Protein AF-A0A3S4SWB1-F1 (afdb_monomer)

Radius of gyration: 24.06 Å; Cα contacts (8 Å, |Δi|>4): 8; chains: 1; bounding box: 62×33×69 Å

Foldseek 3Di:
DDDDPPPDPCVVVVVVVVVVVVCVVVVCVVVVVVPDPPVPPDDPVVVVVVVVCVVDVPDDPPDAPPDHDDPVCVVVVVVVVVVVVVCVVVVVVVVVVVVVVVVVVVPDPPPD

InterPro domains:
  IPR003705 Cobalt transport protein CbiN [MF_00330] (1-112)
  IPR003705 Cobalt transport protein CbiN [NF002780] (15-108)
  IPR003705 Cobalt transport protein CbiN [PF02553] (16-83)
  IPR003705 Cobalt transport protein CbiN [PTHR38662] (15-105)

Mean predicted aligned error: 16.43 Å

Sequence (112 aa):
MSTGSNGRSM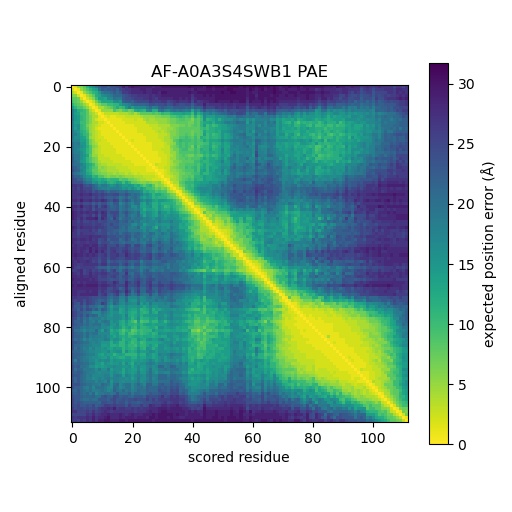APMVIALLGLAIVIAVGSLLFGYSRDAEAEFGGADGQAEEVITEIHEDYEPWFSPLVGELPGEVESGLFALQAGLGGIVLGGAIGWYAGRQRGRKETQPTTG

Secondary structure (DSSP, 8-state):
---------HHHHHHHHHHHHHHHHHHHHHHHHTT-TT-----HHHHHHHHHHHH-TT---S---SSSS--HHHHHHHHHHHHHHHHHHHHHHHHHHHHHHHHHHHTS----

Solvent-accessible surface area (backbone atoms only — not comparable to full-atom values): 7010 Å² total; per-residue (Å²): 137,86,82,78,81,79,79,72,70,61,61,67,56,50,52,51,52,52,52,49,51,49,50,52,52,51,51,50,49,58,55,45,58,73,72,44,87,78,67,64,87,64,56,76,61,61,66,46,52,60,54,47,53,74,77,36,86,83,70,73,73,94,71,70,68,95,59,67,86,72,56,65,70,57,57,54,48,51,52,51,50,53,51,51,52,48,48,52,53,52,50,50,53,53,49,52,54,53,50,58,55,50,60,62,58,75,68,55,78,84,78,129

Structure (mmCIF, N/CA/C/O backbone):
data_AF-A0A3S4SWB1-F1
#
_entry.id   AF-A0A3S4SWB1-F1
#
loop_
_atom_site.group_PDB
_atom_site.id
_atom_site.type_symbol
_atom_site.label_atom_id
_atom_site.label_alt_id
_atom_site.label_comp_id
_atom_site.label_asym_id
_atom_site.label_en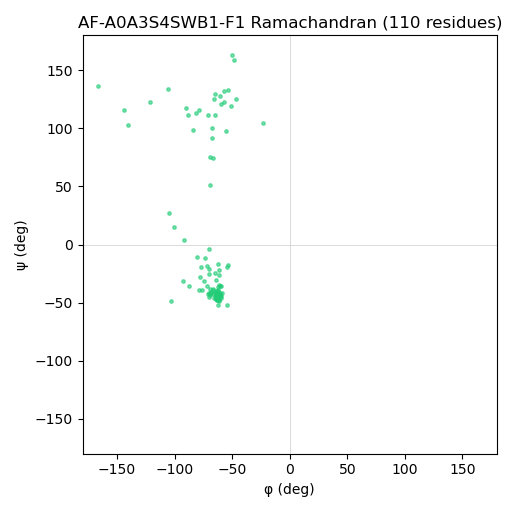tity_id
_atom_site.label_seq_id
_atom_site.pdbx_PDB_ins_code
_atom_site.Cartn_x
_atom_site.Car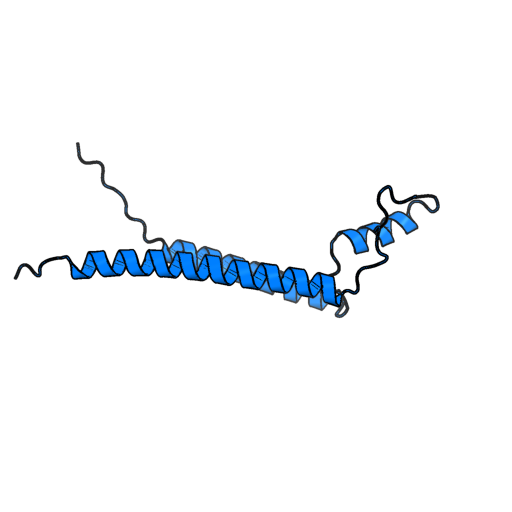tn_y
_atom_site.Cartn_z
_atom_site.occupancy
_atom_site.B_iso_or_equiv
_atom_site.auth_seq_id
_atom_site.auth_comp_id
_atom_site.auth_asym_id
_atom_site.auth_atom_id
_atom_site.pdbx_PDB_model_num
ATOM 1 N N . MET A 1 1 ? -48.083 -4.889 5.729 1.00 43.88 1 MET A N 1
ATOM 2 C CA . MET A 1 1 ? -47.110 -5.695 4.961 1.00 43.88 1 MET A CA 1
ATOM 3 C C . MET A 1 1 ? -45.722 -5.331 5.478 1.00 43.88 1 MET A C 1
ATOM 5 O O . MET A 1 1 ? -45.312 -4.196 5.291 1.00 43.88 1 MET A O 1
ATOM 9 N N . SER A 1 2 ? -45.075 -6.206 6.253 1.00 44.91 2 SER A N 1
ATOM 10 C CA . SER A 1 2 ? -43.774 -5.927 6.882 1.00 44.91 2 SER A CA 1
ATOM 11 C C . SER A 1 2 ? -42.650 -6.329 5.930 1.00 44.91 2 SER A C 1
ATOM 13 O O . SER A 1 2 ? -42.471 -7.514 5.657 1.00 44.91 2 SER A O 1
ATOM 15 N N . THR A 1 3 ? -41.908 -5.362 5.394 1.00 53.16 3 THR A N 1
ATOM 16 C CA . THR A 1 3 ? -40.640 -5.624 4.704 1.00 53.16 3 THR A CA 1
ATOM 17 C C . THR A 1 3 ? -39.534 -5.711 5.747 1.00 53.16 3 THR A C 1
ATOM 19 O O . THR A 1 3 ? -39.030 -4.696 6.229 1.00 53.16 3 THR A O 1
ATOM 22 N N . GLY A 1 4 ? -39.181 -6.942 6.117 1.00 45.66 4 GLY A N 1
ATOM 23 C CA . GLY A 1 4 ? -38.031 -7.240 6.961 1.00 45.66 4 GLY A CA 1
ATOM 24 C C . GLY A 1 4 ? -36.730 -6.872 6.250 1.00 45.66 4 GLY A C 1
ATOM 25 O O . GLY A 1 4 ? -36.339 -7.505 5.272 1.00 45.66 4 GLY A O 1
ATOM 26 N N . SER A 1 5 ? -36.053 -5.840 6.752 1.00 53.75 5 SER A N 1
ATOM 27 C CA . SER A 1 5 ? -34.655 -5.559 6.436 1.00 53.75 5 SER A CA 1
ATOM 28 C C . SER A 1 5 ? -33.795 -6.677 7.032 1.00 53.75 5 SER A C 1
ATOM 30 O O . SER A 1 5 ? -33.538 -6.707 8.236 1.00 53.75 5 SER A O 1
ATOM 32 N N . ASN A 1 6 ? -33.387 -7.635 6.197 1.00 59.50 6 ASN A N 1
ATOM 33 C CA . ASN A 1 6 ? -32.405 -8.652 6.560 1.00 59.50 6 ASN A CA 1
ATOM 34 C C . ASN A 1 6 ? -31.040 -7.976 6.746 1.00 59.50 6 ASN A C 1
ATOM 36 O O . ASN A 1 6 ? -30.269 -7.823 5.798 1.00 59.50 6 ASN A O 1
ATOM 40 N N . GLY A 1 7 ? -30.738 -7.567 7.978 1.00 61.69 7 GLY A N 1
ATOM 41 C CA . GLY A 1 7 ? -29.426 -7.070 8.378 1.00 61.69 7 GLY A CA 1
ATOM 42 C C . GLY A 1 7 ? -28.387 -8.190 8.371 1.00 61.69 7 GLY A C 1
ATOM 43 O O . GLY A 1 7 ? -28.004 -8.683 9.429 1.00 61.69 7 GLY A O 1
ATOM 44 N N . ARG A 1 8 ? -27.932 -8.615 7.185 1.00 69.00 8 ARG A N 1
ATOM 45 C CA . ARG A 1 8 ? -26.777 -9.514 7.059 1.00 69.00 8 ARG A CA 1
ATOM 46 C C . ARG A 1 8 ? -25.580 -8.809 7.690 1.00 69.00 8 ARG A C 1
ATOM 48 O O . ARG A 1 8 ? -25.226 -7.700 7.292 1.00 69.00 8 ARG A O 1
ATOM 55 N N . SER A 1 9 ? -24.974 -9.426 8.701 1.00 69.31 9 SER A N 1
ATOM 56 C CA . SER A 1 9 ? -23.742 -8.902 9.276 1.00 69.31 9 SER A CA 1
ATOM 57 C C . SER A 1 9 ? -22.677 -8.870 8.176 1.00 69.31 9 SER A C 1
ATOM 59 O O . SER A 1 9 ? -22.450 -9.852 7.475 1.00 69.31 9 SER A O 1
ATOM 61 N N . MET A 1 10 ? -22.044 -7.714 7.984 1.00 69.06 10 MET A N 1
ATOM 62 C CA . MET A 1 10 ? -21.004 -7.538 6.961 1.00 69.06 10 MET A CA 1
ATOM 63 C C . MET A 1 10 ? -19.703 -8.259 7.342 1.00 69.06 10 MET A C 1
ATOM 65 O O . MET A 1 10 ? -18.881 -8.547 6.482 1.00 69.06 10 MET A O 1
ATOM 69 N N . ALA A 1 11 ? -19.531 -8.588 8.625 1.00 78.06 11 ALA A N 1
ATOM 70 C CA . ALA A 1 11 ? -18.341 -9.231 9.175 1.00 78.06 11 ALA A CA 1
ATOM 71 C C . ALA A 1 11 ? -17.948 -10.551 8.475 1.00 78.06 11 ALA A C 1
ATOM 73 O O . ALA A 1 11 ? -16.809 -10.631 8.028 1.00 78.06 11 ALA A O 1
ATOM 74 N N . PRO A 1 12 ? -18.831 -11.558 8.301 1.00 85.00 12 PRO A N 1
ATOM 75 C CA . PRO A 1 12 ? -18.477 -12.784 7.580 1.00 85.00 12 PRO A CA 1
ATOM 76 C C . PRO A 1 12 ? -18.082 -12.527 6.121 1.00 85.00 12 PRO A C 1
ATOM 78 O O . PRO A 1 12 ? -17.179 -13.181 5.614 1.00 85.00 12 PRO A O 1
ATOM 81 N N . MET A 1 13 ? -18.709 -11.552 5.456 1.00 79.25 13 MET A N 1
ATOM 82 C CA . MET A 1 13 ? -18.366 -11.189 4.078 1.00 79.25 13 MET A CA 1
ATOM 83 C C . MET A 1 13 ? -16.991 -10.518 3.999 1.00 79.25 13 MET A C 1
ATOM 85 O O . MET A 1 13 ? -16.192 -10.866 3.140 1.00 79.25 13 MET A O 1
ATOM 89 N N . VAL A 1 14 ? -16.693 -9.596 4.918 1.00 81.31 14 VAL A N 1
ATOM 90 C CA . VAL A 1 14 ? -15.387 -8.927 5.004 1.00 81.31 14 VAL A CA 1
ATOM 91 C C . VAL A 1 14 ? -14.284 -9.930 5.334 1.00 81.31 14 VAL A C 1
ATOM 93 O O . VAL A 1 14 ? -13.246 -9.913 4.687 1.00 81.31 14 VAL A O 1
ATOM 96 N N . ILE A 1 15 ? -14.513 -10.840 6.284 1.00 87.62 15 ILE A N 1
ATOM 97 C CA . ILE A 1 15 ? -13.548 -11.893 6.629 1.00 87.62 15 ILE A CA 1
ATOM 98 C C . ILE A 1 15 ? -13.312 -12.821 5.431 1.00 87.62 15 ILE A C 1
ATOM 100 O O . ILE A 1 15 ? -12.165 -13.149 5.144 1.00 87.62 15 ILE A O 1
ATOM 104 N N . ALA A 1 16 ? -14.363 -13.197 4.696 1.00 89.56 16 ALA A N 1
ATOM 105 C CA . ALA A 1 16 ? -14.228 -14.007 3.487 1.00 89.56 16 ALA A CA 1
ATOM 106 C C . ALA A 1 16 ? -13.444 -13.280 2.380 1.00 89.56 16 ALA A C 1
ATOM 108 O O . ALA A 1 16 ? -12.579 -13.886 1.753 1.00 89.56 16 ALA A O 1
ATOM 109 N N . LEU A 1 17 ? -13.700 -11.984 2.169 1.00 84.75 17 LEU A N 1
ATOM 110 C CA . LEU A 1 17 ? -12.975 -11.169 1.189 1.00 84.75 17 LEU A CA 1
ATOM 111 C C . LEU A 1 17 ? -11.502 -10.980 1.572 1.00 84.75 17 LEU A C 1
ATOM 113 O O . LEU A 1 17 ? -10.635 -11.113 0.715 1.00 84.75 17 LEU A O 1
ATOM 117 N N . LEU A 1 18 ? -11.210 -10.725 2.850 1.00 87.00 18 LEU A N 1
ATOM 118 C CA . LEU A 1 18 ? -9.836 -10.639 3.350 1.00 87.00 18 LEU A CA 1
ATOM 119 C C . LEU A 1 18 ? -9.116 -11.985 3.228 1.00 87.00 18 LEU A C 1
ATOM 121 O O . LEU A 1 18 ? -7.976 -12.025 2.779 1.00 87.00 18 LEU A O 1
ATOM 125 N N . GLY A 1 19 ? -9.787 -13.088 3.568 1.00 91.88 19 GLY A N 1
ATOM 126 C CA . GLY A 1 19 ? -9.247 -14.435 3.397 1.00 91.88 19 GLY A CA 1
ATOM 127 C C . GLY A 1 19 ? -8.920 -14.743 1.936 1.00 91.88 19 GLY A C 1
ATOM 128 O O . GLY A 1 19 ? -7.824 -15.210 1.645 1.00 91.88 19 GLY A O 1
ATOM 129 N N . LEU A 1 20 ? -9.825 -14.414 1.010 1.00 91.81 20 LEU A N 1
ATOM 130 C CA . LEU A 1 20 ? -9.593 -14.573 -0.425 1.00 91.81 20 LEU A CA 1
ATOM 131 C C . LEU A 1 20 ? -8.417 -13.715 -0.913 1.00 91.81 20 LEU A C 1
ATOM 133 O O . LEU A 1 20 ? -7.561 -14.218 -1.634 1.00 91.81 20 LEU A O 1
ATOM 137 N N . ALA A 1 21 ? -8.342 -12.451 -0.493 1.00 86.25 21 ALA A N 1
ATOM 138 C CA . ALA A 1 21 ? -7.235 -11.564 -0.843 1.00 86.25 21 ALA A CA 1
ATOM 139 C C . ALA A 1 21 ? -5.885 -12.107 -0.345 1.00 86.25 21 ALA A C 1
ATOM 141 O O . ALA A 1 21 ? -4.911 -12.100 -1.092 1.00 86.25 21 ALA A O 1
ATOM 142 N N . ILE A 1 22 ? -5.838 -12.643 0.881 1.00 89.81 22 ILE A N 1
ATOM 143 C CA . ILE A 1 22 ? -4.638 -13.283 1.440 1.00 89.81 22 ILE A CA 1
ATOM 144 C C . ILE A 1 22 ? -4.264 -14.530 0.635 1.00 89.81 22 ILE A C 1
ATOM 146 O O . ILE A 1 22 ? -3.094 -14.707 0.312 1.00 89.81 22 ILE A O 1
ATOM 150 N N . VAL A 1 23 ? -5.231 -15.379 0.277 1.00 91.19 23 VAL A N 1
ATOM 151 C CA . VAL A 1 23 ? -4.974 -16.577 -0.540 1.00 91.19 23 VAL A CA 1
ATOM 152 C C . VAL A 1 23 ? -4.402 -16.201 -1.905 1.00 91.19 23 VAL A C 1
ATOM 154 O O . VAL A 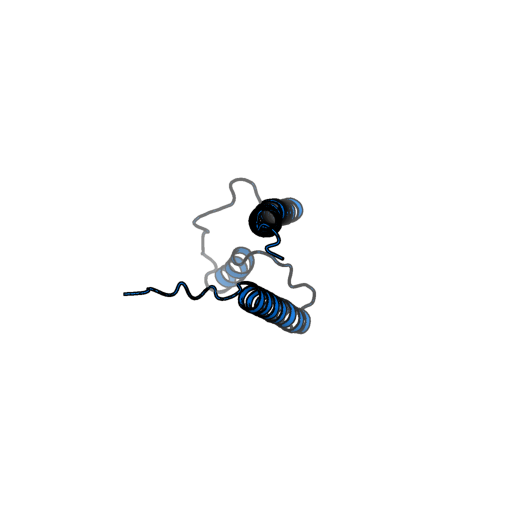1 23 ? -3.438 -16.823 -2.342 1.00 91.19 23 VAL A O 1
ATOM 157 N N . ILE A 1 24 ? -4.945 -15.169 -2.555 1.00 88.31 24 ILE A N 1
ATOM 158 C CA . ILE A 1 24 ? -4.434 -14.673 -3.840 1.00 88.31 24 ILE A CA 1
ATOM 159 C C . ILE A 1 24 ? -3.014 -14.119 -3.672 1.00 88.31 24 ILE A C 1
ATOM 161 O O . ILE A 1 24 ? -2.130 -14.486 -4.441 1.00 88.31 24 ILE A O 1
ATOM 165 N N . ALA A 1 25 ? -2.768 -13.297 -2.649 1.00 81.00 25 ALA A N 1
ATOM 166 C CA . ALA A 1 25 ? -1.454 -12.709 -2.398 1.00 81.00 25 ALA A CA 1
ATOM 167 C C . ALA A 1 25 ? -0.387 -13.773 -2.089 1.00 81.00 25 ALA A C 1
ATOM 169 O O . ALA A 1 25 ? 0.683 -13.771 -2.691 1.00 81.00 25 ALA A O 1
ATOM 170 N N . VAL A 1 26 ? -0.686 -14.718 -1.194 1.00 84.75 26 VAL A N 1
ATOM 171 C CA . VAL A 1 26 ? 0.230 -15.809 -0.827 1.00 84.75 26 VAL A CA 1
ATOM 172 C C . VAL A 1 26 ? 0.424 -16.774 -1.994 1.00 84.75 26 VAL A C 1
ATOM 174 O O . VAL A 1 26 ? 1.549 -17.182 -2.259 1.00 84.75 26 VAL A O 1
ATOM 177 N N . GLY A 1 27 ? -0.644 -17.111 -2.721 1.00 84.88 27 GLY A N 1
ATOM 178 C CA . GLY A 1 27 ? -0.557 -17.934 -3.926 1.00 84.88 27 GLY A CA 1
ATOM 179 C C . GLY A 1 27 ? 0.337 -17.295 -4.988 1.00 84.88 27 GLY A C 1
ATOM 180 O O . GLY A 1 27 ? 1.208 -17.967 -5.535 1.00 84.88 27 GLY A O 1
ATOM 181 N N . SER A 1 28 ? 0.185 -15.987 -5.211 1.00 77.44 28 SER A N 1
ATOM 182 C CA . SER 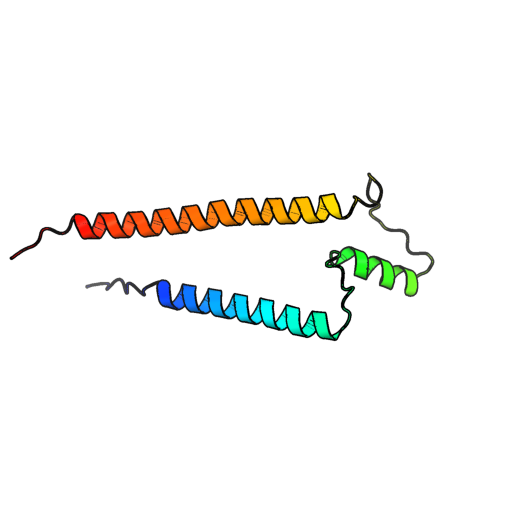A 1 28 ? 1.040 -15.213 -6.115 1.00 77.44 28 SER A CA 1
ATOM 183 C C . SER A 1 28 ? 2.492 -15.170 -5.639 1.00 77.44 28 SER A C 1
ATOM 185 O O . SER A 1 28 ? 3.393 -15.312 -6.458 1.00 77.44 28 SER A O 1
ATOM 187 N N . LEU A 1 29 ? 2.734 -15.019 -4.332 1.00 73.50 29 LEU A N 1
ATOM 188 C CA . LEU A 1 29 ? 4.084 -14.995 -3.762 1.00 73.50 29 LEU A CA 1
ATOM 189 C C . LEU A 1 29 ? 4.786 -16.353 -3.911 1.00 73.50 29 LEU A C 1
ATOM 191 O O . LEU A 1 29 ? 5.935 -16.408 -4.331 1.00 73.50 29 LEU A O 1
ATOM 195 N N . LEU A 1 30 ? 4.095 -17.453 -3.598 1.00 80.31 30 LEU A N 1
ATOM 196 C CA . LEU A 1 30 ? 4.649 -18.806 -3.711 1.00 80.31 30 LEU A CA 1
ATOM 197 C C . LEU A 1 30 ? 4.914 -19.193 -5.169 1.00 80.31 30 LEU A C 1
ATOM 199 O O . LEU A 1 30 ? 5.930 -19.819 -5.462 1.00 80.31 30 LEU A O 1
ATOM 203 N N . PHE A 1 31 ? 4.020 -18.807 -6.082 1.00 72.38 31 PHE A N 1
ATOM 204 C CA . PHE A 1 31 ? 4.199 -19.054 -7.509 1.00 72.38 31 PHE A CA 1
ATOM 205 C C . PHE A 1 31 ? 5.313 -18.176 -8.104 1.00 72.38 31 PHE A C 1
ATOM 207 O O . PHE A 1 31 ? 6.161 -18.691 -8.829 1.00 72.38 31 PHE A O 1
ATOM 214 N N . GLY A 1 32 ? 5.369 -16.890 -7.741 1.00 65.12 32 GLY A N 1
ATOM 215 C CA . GLY A 1 32 ? 6.412 -15.958 -8.182 1.00 65.12 32 GLY A CA 1
ATOM 216 C C . GLY A 1 32 ? 7.807 -16.342 -7.683 1.00 65.12 32 GLY A C 1
ATOM 217 O O . GLY A 1 32 ? 8.735 -16.438 -8.477 1.00 65.12 32 GLY A O 1
ATOM 218 N N . TYR A 1 33 ? 7.941 -16.694 -6.399 1.00 61.12 33 TYR A N 1
ATOM 219 C CA . TYR A 1 33 ? 9.223 -17.104 -5.805 1.00 61.12 33 TYR A CA 1
ATOM 220 C C . TYR A 1 33 ? 9.772 -18.417 -6.392 1.00 61.12 33 TYR A C 1
ATOM 222 O O . TYR A 1 33 ? 10.970 -18.670 -6.352 1.00 61.12 33 TYR A O 1
ATOM 230 N N . SER A 1 34 ? 8.898 -19.270 -6.940 1.00 60.38 34 SER A N 1
ATOM 231 C CA . SER A 1 34 ? 9.292 -20.532 -7.583 1.00 60.38 34 SER A CA 1
ATOM 232 C C . SER A 1 34 ? 9.804 -20.376 -9.016 1.00 60.38 34 SER A C 1
ATOM 234 O O . SER A 1 34 ? 10.286 -21.353 -9.593 1.00 60.38 34 SER A O 1
ATOM 236 N N . ARG A 1 35 ? 9.645 -19.185 -9.605 1.00 57.97 35 ARG A N 1
ATOM 237 C CA . ARG A 1 35 ? 9.960 -18.926 -11.008 1.00 57.97 35 ARG A CA 1
ATOM 238 C C . ARG A 1 35 ? 11.273 -18.175 -11.162 1.00 57.97 35 ARG A C 1
ATOM 240 O O . ARG A 1 35 ? 12.089 -18.720 -11.876 1.00 57.97 35 ARG A O 1
ATOM 247 N N . ASP A 1 36 ? 11.513 -17.091 -10.425 1.00 52.53 36 ASP A N 1
ATOM 248 C CA . ASP A 1 36 ? 12.822 -16.432 -10.295 1.00 52.53 36 ASP A CA 1
ATOM 249 C C . ASP A 1 36 ? 12.766 -15.435 -9.121 1.00 52.53 36 ASP A C 1
ATOM 251 O O . ASP A 1 36 ? 11.778 -14.721 -8.944 1.00 52.53 36 ASP A O 1
ATOM 255 N N . ALA A 1 37 ? 13.803 -15.393 -8.278 1.00 52.78 37 ALA A N 1
ATOM 256 C CA . ALA A 1 37 ? 13.861 -14.494 -7.113 1.00 52.78 37 ALA A CA 1
ATOM 257 C C . ALA A 1 37 ? 14.106 -13.018 -7.496 1.00 52.78 37 ALA A C 1
ATOM 259 O O . ALA A 1 37 ? 13.929 -12.132 -6.660 1.00 52.78 37 ALA A O 1
ATOM 260 N N . GLU A 1 38 ? 14.472 -12.776 -8.756 1.00 49.25 38 GLU A N 1
ATOM 261 C CA . GLU A 1 38 ? 14.654 -11.469 -9.398 1.00 49.25 38 GLU A CA 1
ATOM 262 C C . GLU A 1 38 ? 13.491 -11.130 -10.337 1.00 49.25 38 GLU A C 1
ATOM 264 O O . GLU A 1 38 ? 13.645 -10.344 -11.265 1.00 49.25 38 GLU A O 1
ATOM 269 N N . ALA A 1 39 ? 12.295 -11.674 -10.082 1.00 49.91 39 ALA A N 1
ATOM 270 C CA . ALA A 1 39 ? 11.068 -11.044 -10.554 1.00 49.91 39 ALA A CA 1
ATOM 271 C C . ALA A 1 39 ? 10.913 -9.707 -9.814 1.00 49.91 39 ALA A C 1
ATOM 273 O O . ALA A 1 39 ? 10.139 -9.572 -8.861 1.00 49.91 39 ALA A O 1
ATOM 274 N N . GLU A 1 40 ? 11.722 -8.729 -10.222 1.00 52.62 40 GLU A N 1
ATOM 275 C CA . GLU A 1 40 ? 11.480 -7.327 -9.974 1.00 52.62 40 GLU A CA 1
ATOM 276 C C . GLU A 1 40 ? 10.012 -7.121 -10.339 1.00 52.62 40 GLU A C 1
ATOM 278 O O . GLU A 1 40 ? 9.556 -7.535 -11.408 1.00 52.62 40 GLU A O 1
ATOM 283 N N . PHE A 1 41 ? 9.225 -6.577 -9.414 1.00 54.19 41 PHE A N 1
ATOM 284 C CA . PHE A 1 41 ? 7.849 -6.188 -9.698 1.00 54.19 41 PHE A CA 1
ATOM 285 C C . PHE A 1 41 ? 7.861 -4.970 -10.641 1.00 54.19 41 PHE A C 1
ATOM 287 O O . PHE A 1 41 ? 7.242 -3.953 -10.346 1.00 54.19 41 PHE A O 1
ATOM 294 N N . GLY A 1 42 ? 8.604 -5.055 -11.746 1.00 54.62 42 GLY A N 1
ATOM 295 C CA . GLY A 1 42 ? 8.544 -4.147 -12.866 1.00 54.62 42 GLY A CA 1
ATOM 296 C C . GLY A 1 42 ? 7.167 -4.298 -13.481 1.00 54.62 42 GLY A C 1
ATOM 297 O O . GLY A 1 42 ? 6.677 -5.417 -13.684 1.00 54.62 42 GLY A O 1
ATOM 298 N N . GLY A 1 43 ? 6.501 -3.165 -13.683 1.00 58.28 43 GLY A N 1
ATOM 299 C CA . GLY A 1 43 ? 5.174 -3.128 -14.271 1.00 58.28 43 GLY A CA 1
ATOM 300 C C . GLY A 1 43 ? 5.089 -3.965 -15.550 1.00 58.28 43 GLY A C 1
ATOM 301 O O . GLY A 1 43 ? 6.082 -4.231 -16.224 1.00 58.28 43 GLY A O 1
ATOM 302 N N . ALA A 1 44 ? 3.865 -4.353 -15.912 1.00 60.12 44 ALA A N 1
ATOM 303 C CA . ALA A 1 44 ? 3.593 -5.157 -17.107 1.00 60.12 44 ALA A CA 1
ATOM 304 C C . ALA A 1 44 ? 4.178 -4.569 -18.411 1.00 60.12 44 ALA A C 1
ATOM 306 O O . ALA A 1 44 ? 4.296 -5.290 -19.394 1.00 60.12 44 ALA A O 1
ATOM 307 N N . ASP A 1 45 ? 4.532 -3.283 -18.409 1.00 59.53 45 ASP A N 1
ATOM 308 C CA . ASP A 1 45 ? 5.143 -2.570 -19.528 1.00 59.53 45 ASP A CA 1
ATOM 309 C C . ASP A 1 45 ? 6.596 -3.011 -19.794 1.00 59.53 45 ASP A C 1
ATOM 311 O O . ASP A 1 45 ? 6.944 -3.287 -20.937 1.00 59.53 45 ASP A O 1
ATOM 315 N N . GLY A 1 46 ? 7.416 -3.215 -18.751 1.00 59.16 46 GLY A N 1
ATOM 316 C CA . GLY A 1 46 ? 8.821 -3.623 -18.914 1.00 59.16 46 GLY A CA 1
ATOM 317 C C . GLY A 1 46 ? 8.977 -5.032 -19.497 1.00 59.16 46 GLY A C 1
ATOM 318 O O . GLY A 1 46 ? 9.799 -5.266 -20.377 1.00 59.16 46 GLY A O 1
ATOM 319 N N . GLN A 1 47 ? 8.109 -5.965 -19.090 1.00 59.41 47 GLN A N 1
ATOM 320 C CA . GLN A 1 47 ? 8.064 -7.314 -19.677 1.00 59.41 47 GLN A CA 1
ATOM 321 C C . GLN A 1 47 ? 7.522 -7.311 -21.116 1.00 59.41 47 GLN A C 1
ATOM 323 O O . GLN A 1 47 ? 7.814 -8.218 -21.893 1.00 59.41 47 GLN A O 1
ATOM 328 N N . ALA A 1 48 ? 6.705 -6.318 -21.479 1.00 58.62 48 ALA A N 1
ATOM 329 C CA . ALA A 1 48 ? 6.181 -6.192 -22.832 1.00 58.62 48 ALA A CA 1
ATOM 330 C C . ALA A 1 48 ? 7.244 -5.648 -23.798 1.00 58.62 48 ALA A C 1
ATOM 332 O O . ALA A 1 48 ? 7.338 -6.139 -24.921 1.00 58.62 48 ALA A O 1
ATOM 333 N N . GLU A 1 49 ? 8.064 -4.686 -23.370 1.00 58.84 49 GLU A N 1
ATOM 334 C 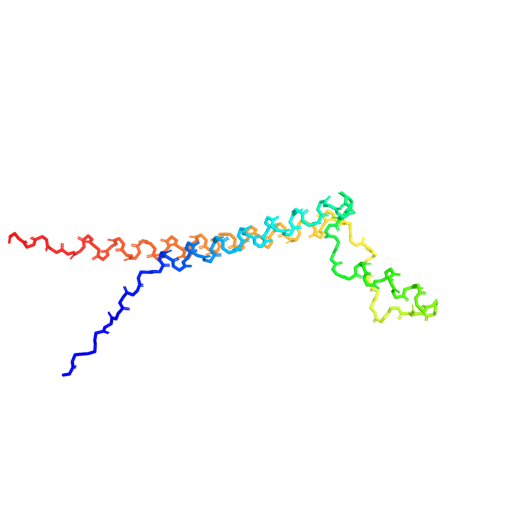CA . GLU A 1 49 ? 9.131 -4.094 -24.189 1.00 58.84 49 GLU A CA 1
ATOM 335 C C . GLU A 1 49 ? 10.217 -5.117 -24.573 1.00 58.84 49 GLU A C 1
ATOM 337 O O . GLU A 1 49 ? 10.629 -5.180 -25.737 1.00 58.84 49 GLU A O 1
ATOM 342 N N . GLU A 1 50 ? 10.600 -5.995 -23.641 1.00 60.56 50 GLU A N 1
ATOM 343 C CA . GLU A 1 50 ? 11.583 -7.062 -23.880 1.00 60.56 50 GLU A CA 1
ATOM 344 C C . GLU A 1 50 ? 11.101 -8.056 -24.954 1.00 60.56 50 GLU A C 1
ATOM 346 O O . GLU A 1 50 ? 11.825 -8.375 -25.898 1.00 60.56 50 GLU A O 1
ATOM 351 N N . VAL A 1 51 ? 9.830 -8.466 -24.881 1.00 60.81 51 VAL A N 1
ATOM 352 C CA . VAL A 1 51 ? 9.220 -9.398 -25.847 1.00 60.81 51 VAL A CA 1
ATOM 353 C C . VAL A 1 51 ? 8.988 -8.740 -27.210 1.00 60.81 51 VAL A C 1
ATOM 355 O O . VAL A 1 51 ? 9.111 -9.391 -28.249 1.00 60.81 51 VAL A O 1
ATOM 358 N N . ILE A 1 52 ? 8.644 -7.452 -27.241 1.00 58.94 52 ILE A N 1
ATOM 359 C CA . ILE A 1 52 ? 8.389 -6.739 -28.498 1.00 58.94 52 ILE A CA 1
ATOM 360 C C . ILE A 1 52 ? 9.688 -6.548 -29.294 1.00 58.94 52 ILE A C 1
ATOM 362 O O . ILE A 1 52 ? 9.679 -6.739 -30.514 1.00 58.94 52 ILE A O 1
ATOM 366 N N . THR A 1 53 ? 10.799 -6.268 -28.608 1.00 59.59 53 THR A N 1
ATOM 367 C CA . THR A 1 53 ? 12.127 -6.127 -29.226 1.00 59.59 53 THR A CA 1
ATOM 368 C C . THR A 1 53 ? 12.610 -7.444 -29.854 1.00 59.59 53 THR A C 1
ATOM 370 O O . THR A 1 53 ? 13.293 -7.431 -30.875 1.00 59.59 53 THR A O 1
ATOM 373 N N . GLU A 1 54 ? 12.205 -8.595 -29.302 1.00 59.81 54 GLU A N 1
ATOM 374 C CA . GLU A 1 54 ? 12.585 -9.925 -29.805 1.00 59.81 54 GLU A CA 1
ATOM 375 C C . GLU A 1 54 ? 11.787 -10.359 -31.055 1.00 59.81 54 GLU A C 1
ATOM 377 O O . GLU A 1 54 ? 12.277 -11.127 -31.885 1.00 59.81 54 GLU A O 1
ATOM 382 N N . ILE A 1 55 ? 10.552 -9.867 -31.213 1.00 62.84 55 ILE A N 1
ATOM 383 C CA . ILE A 1 55 ? 9.646 -10.262 -32.308 1.00 62.84 55 ILE A CA 1
ATOM 384 C C . ILE A 1 55 ? 9.763 -9.319 -33.516 1.00 62.84 55 ILE A C 1
ATOM 386 O O . ILE A 1 55 ? 9.588 -9.758 -34.656 1.00 62.84 55 ILE A O 1
ATOM 390 N N . HIS A 1 56 ? 10.062 -8.037 -33.293 1.00 52.06 56 HIS A N 1
ATOM 391 C CA . HIS A 1 56 ? 10.232 -7.044 -34.352 1.00 52.06 56 HIS A CA 1
ATOM 392 C C . HIS A 1 56 ? 11.391 -6.092 -34.030 1.00 52.06 56 HIS A C 1
ATOM 394 O O . HIS A 1 56 ? 11.231 -5.138 -33.277 1.00 52.06 56 HIS A O 1
ATOM 400 N N . GLU A 1 57 ? 12.534 -6.320 -34.682 1.00 57.84 57 GLU A N 1
ATOM 401 C CA . GLU A 1 57 ? 13.775 -5.539 -34.523 1.00 57.84 57 GLU A CA 1
ATOM 402 C C . GLU A 1 57 ? 13.612 -4.048 -34.913 1.00 57.84 57 GLU A C 1
ATOM 404 O O . GLU A 1 57 ? 14.347 -3.196 -34.426 1.00 57.84 57 GLU A O 1
ATOM 409 N N . ASP A 1 58 ? 12.601 -3.724 -35.733 1.00 59.41 58 ASP A N 1
ATOM 410 C CA . ASP A 1 58 ? 12.262 -2.362 -36.185 1.00 59.41 58 ASP A CA 1
ATOM 411 C C . ASP A 1 58 ? 11.080 -1.726 -35.410 1.00 59.41 58 ASP A C 1
ATOM 413 O O . ASP A 1 58 ? 10.468 -0.763 -35.883 1.00 59.41 58 ASP A O 1
ATOM 417 N N . TYR A 1 59 ? 10.672 -2.276 -34.258 1.00 54.41 59 TYR A N 1
ATOM 418 C CA . TYR A 1 59 ? 9.575 -1.695 -33.479 1.00 54.41 59 TYR A CA 1
ATOM 419 C C . TYR A 1 59 ? 10.007 -0.379 -32.821 1.00 54.41 59 TYR A C 1
ATOM 421 O O . TYR A 1 59 ? 10.804 -0.360 -31.887 1.00 54.41 59 TYR A O 1
ATOM 429 N N . GLU A 1 60 ? 9.435 0.730 -33.286 1.00 55.75 60 GLU A N 1
ATOM 430 C CA . GLU A 1 60 ? 9.590 2.042 -32.662 1.00 55.75 60 GLU A CA 1
ATOM 431 C C . GLU A 1 60 ? 8.474 2.245 -31.616 1.00 55.75 60 GLU A C 1
ATOM 433 O O . GLU A 1 60 ? 7.289 2.257 -31.982 1.00 55.75 60 GLU A O 1
ATOM 438 N N . PRO A 1 61 ? 8.799 2.409 -30.318 1.00 61.00 61 PRO A N 1
ATOM 439 C CA . PRO A 1 61 ? 7.803 2.689 -29.293 1.00 61.00 61 PRO A CA 1
ATOM 440 C C . PRO A 1 61 ? 7.019 3.960 -29.633 1.00 61.00 61 PRO A C 1
ATOM 442 O O . PRO A 1 61 ? 7.570 5.052 -29.760 1.00 61.00 61 PRO A O 1
ATOM 445 N N . TRP A 1 62 ? 5.695 3.842 -29.734 1.00 64.94 62 TRP A N 1
ATOM 446 C CA . TRP A 1 62 ? 4.792 4.978 -29.972 1.00 64.94 62 TRP A CA 1
ATOM 447 C C . TRP A 1 62 ? 4.679 5.922 -28.759 1.00 64.94 62 TRP A C 1
ATOM 449 O O . TRP A 1 62 ? 4.023 6.964 -28.830 1.00 64.94 62 TRP A O 1
ATOM 459 N N . PHE A 1 63 ? 5.324 5.561 -27.650 1.00 57.25 63 PHE A N 1
ATOM 460 C CA . PHE A 1 63 ? 5.473 6.352 -26.444 1.00 57.25 63 PHE A CA 1
ATOM 461 C C . PHE A 1 63 ? 6.867 6.093 -25.861 1.00 57.25 63 PHE A C 1
ATOM 463 O O . PHE A 1 63 ? 7.169 4.978 -25.456 1.00 57.25 63 PHE A O 1
ATOM 470 N N . SER A 1 64 ? 7.710 7.124 -25.819 1.00 57.78 64 SER A N 1
ATOM 471 C CA . SER A 1 64 ? 8.974 7.106 -25.081 1.00 57.78 64 SER A CA 1
ATOM 472 C C . SER A 1 64 ? 8.818 7.967 -23.824 1.00 57.78 64 SER A C 1
ATOM 474 O O . SER A 1 64 ? 8.319 9.096 -23.947 1.00 57.78 64 SER A O 1
ATOM 476 N N . PRO A 1 65 ? 9.256 7.517 -22.637 1.00 58.81 65 PRO A N 1
ATOM 477 C CA . PRO A 1 65 ? 9.262 8.351 -21.442 1.00 58.81 65 PRO A CA 1
ATOM 478 C C . PRO A 1 65 ? 9.958 9.697 -21.718 1.00 58.81 65 PRO A C 1
ATOM 480 O O . PRO A 1 65 ? 11.128 9.746 -22.088 1.00 58.81 65 PRO A O 1
ATOM 483 N N . LEU A 1 66 ? 9.234 10.816 -21.567 1.00 56.91 66 LEU A N 1
ATOM 484 C CA . LEU A 1 66 ? 9.763 12.182 -21.787 1.00 56.91 66 LEU A CA 1
ATOM 485 C C . LEU A 1 66 ? 10.910 12.541 -20.824 1.00 56.91 66 LEU A C 1
ATOM 487 O O . LEU A 1 66 ? 11.651 13.499 -21.037 1.00 56.91 66 LEU A O 1
ATOM 491 N N . VAL A 1 67 ? 11.024 11.766 -19.753 1.00 50.66 67 VAL A N 1
ATOM 492 C CA . VAL A 1 67 ? 12.120 11.711 -18.797 1.00 50.66 67 VAL A CA 1
ATOM 493 C C . VAL A 1 67 ? 12.568 10.254 -18.881 1.00 50.66 67 VAL A C 1
ATOM 495 O O . VAL A 1 67 ? 11.703 9.398 -18.724 1.00 50.66 67 VAL A O 1
ATOM 498 N N . GLY A 1 68 ? 13.837 9.967 -19.205 1.00 58.69 68 GLY A N 1
ATOM 499 C CA . GLY A 1 68 ? 14.337 8.581 -19.319 1.00 58.69 68 GLY A CA 1
ATOM 500 C C . GLY A 1 68 ? 13.978 7.731 -18.095 1.00 58.69 68 GLY A C 1
ATOM 501 O O . GLY A 1 68 ? 13.616 8.323 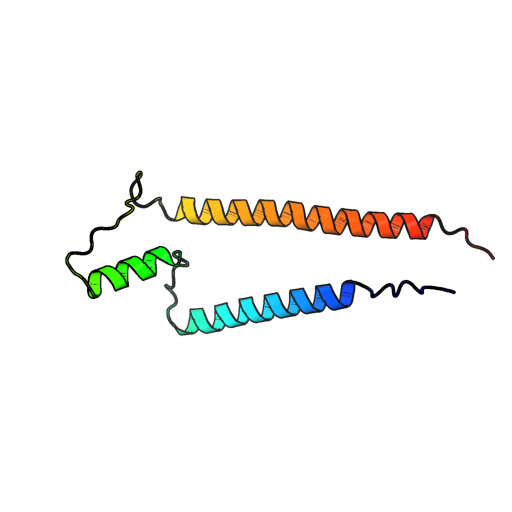-17.079 1.00 58.69 68 GLY A O 1
ATOM 502 N N . GLU A 1 69 ? 14.051 6.395 -18.214 1.00 60.62 69 GLU A N 1
ATOM 503 C CA . GLU A 1 69 ? 13.629 5.411 -17.194 1.00 60.62 69 GLU A CA 1
ATOM 504 C C . GLU A 1 69 ? 13.614 6.014 -15.788 1.00 60.62 69 GLU A C 1
ATOM 506 O O . GLU A 1 69 ? 14.667 6.320 -15.214 1.00 60.62 69 GLU A O 1
ATOM 511 N N . LEU A 1 70 ? 12.410 6.301 -15.269 1.00 60.56 70 LEU A N 1
ATOM 512 C CA . LEU A 1 70 ? 12.318 6.843 -13.922 1.00 60.56 70 LEU A CA 1
ATOM 513 C C . LEU A 1 70 ? 13.004 5.835 -12.995 1.00 60.56 70 LEU A C 1
ATOM 515 O O . LEU A 1 70 ? 12.707 4.645 -13.098 1.00 60.56 70 LEU A O 1
ATOM 519 N N . PRO A 1 71 ? 13.896 6.281 -12.090 1.00 66.06 71 PRO A N 1
ATOM 520 C CA . PRO A 1 71 ? 14.567 5.359 -11.190 1.00 66.06 71 PRO A CA 1
ATOM 521 C C . PRO A 1 71 ? 13.503 4.537 -10.461 1.00 66.06 71 PRO A C 1
ATOM 523 O O . PRO A 1 71 ? 12.547 5.123 -9.947 1.00 66.06 71 PRO A O 1
ATOM 526 N N . GLY A 1 72 ? 13.658 3.212 -10.393 1.00 64.81 72 GLY A N 1
ATOM 527 C CA . GLY A 1 72 ? 12.663 2.311 -9.784 1.00 64.81 72 GLY A CA 1
ATOM 528 C C . GLY A 1 72 ? 12.287 2.675 -8.336 1.00 64.81 72 GLY A C 1
ATOM 529 O O . GLY A 1 72 ? 11.206 2.344 -7.846 1.00 64.81 72 GLY A O 1
ATOM 530 N N . GLU A 1 73 ? 13.126 3.458 -7.652 1.00 71.00 73 GLU A N 1
ATOM 531 C CA . GLU A 1 73 ? 12.837 4.089 -6.356 1.00 71.00 73 GLU A CA 1
ATOM 532 C C . GLU A 1 73 ? 11.626 5.043 -6.396 1.00 71.00 73 GLU A C 1
ATOM 534 O O . GLU A 1 73 ? 10.852 5.128 -5.441 1.00 71.00 73 GLU A O 1
ATOM 539 N N . VAL A 1 74 ? 11.431 5.762 -7.503 1.00 74.31 74 VAL A N 1
ATOM 540 C CA . VAL A 1 74 ? 10.320 6.704 -7.693 1.00 74.31 74 VAL A CA 1
ATOM 541 C C . VAL A 1 74 ? 9.031 5.962 -8.045 1.00 74.31 74 VAL A C 1
ATOM 543 O O . VAL A 1 74 ? 7.973 6.313 -7.520 1.00 74.31 74 VAL A O 1
ATOM 546 N N . GLU A 1 75 ? 9.108 4.914 -8.872 1.00 72.62 75 GLU A N 1
ATOM 547 C CA . GLU A 1 75 ? 7.962 4.049 -9.188 1.00 72.62 75 GLU A CA 1
ATOM 548 C C . GLU A 1 75 ? 7.446 3.341 -7.926 1.00 72.62 75 GLU A C 1
ATOM 550 O O . GLU A 1 75 ? 6.274 3.475 -7.556 1.00 72.62 75 GLU A O 1
ATOM 555 N N . SER A 1 76 ? 8.340 2.673 -7.193 1.00 77.88 76 SER A N 1
ATOM 556 C CA . SER A 1 76 ? 8.013 2.018 -5.920 1.00 77.88 76 SER A CA 1
ATOM 557 C C . SER A 1 76 ? 7.540 3.011 -4.852 1.00 77.88 76 SER A C 1
ATOM 559 O O . SER A 1 76 ? 6.601 2.716 -4.106 1.00 77.88 76 SER A O 1
ATOM 561 N N . GLY A 1 77 ? 8.108 4.221 -4.816 1.00 83.50 77 GLY A N 1
ATOM 562 C CA . GLY A 1 77 ? 7.657 5.312 -3.954 1.00 83.50 77 GLY A CA 1
ATOM 563 C C . GLY A 1 77 ? 6.228 5.773 -4.261 1.00 83.50 77 GLY A C 1
ATOM 564 O O . GLY A 1 77 ? 5.445 6.011 -3.335 1.00 83.50 77 GLY A O 1
ATOM 565 N N . LEU A 1 78 ? 5.846 5.844 -5.541 1.00 82.50 78 LEU A N 1
ATOM 566 C CA . LEU A 1 78 ? 4.485 6.197 -5.949 1.00 82.50 78 LEU A CA 1
ATOM 567 C C . LEU A 1 78 ? 3.480 5.100 -5.566 1.00 82.50 78 LEU A C 1
ATOM 569 O O . LEU A 1 78 ? 2.410 5.416 -5.036 1.00 82.50 78 LEU A O 1
ATOM 573 N N . PHE A 1 79 ? 3.840 3.825 -5.737 1.00 81.94 79 PHE A N 1
ATOM 574 C CA . PHE A 1 79 ? 3.032 2.695 -5.262 1.00 81.94 79 PHE A CA 1
ATOM 575 C C . PHE A 1 79 ? 2.884 2.683 -3.735 1.00 81.94 79 PHE A C 1
ATOM 577 O O . PHE A 1 79 ? 1.774 2.520 -3.221 1.00 81.94 79 PHE A O 1
ATOM 584 N N . ALA A 1 80 ? 3.969 2.916 -2.991 1.00 87.38 80 ALA A N 1
ATOM 585 C CA . ALA A 1 80 ? 3.934 3.000 -1.532 1.00 87.38 80 ALA A CA 1
ATOM 586 C C . ALA A 1 80 ? 3.050 4.163 -1.047 1.00 87.38 80 ALA A C 1
ATOM 588 O O . ALA A 1 80 ? 2.276 4.008 -0.098 1.00 87.38 80 ALA A O 1
ATOM 589 N N . LEU A 1 81 ? 3.105 5.311 -1.730 1.00 89.31 81 LEU A N 1
ATOM 590 C CA . LEU A 1 81 ? 2.249 6.460 -1.446 1.00 89.31 81 LEU A CA 1
ATOM 591 C C . LEU A 1 81 ? 0.770 6.140 -1.701 1.00 89.31 81 LEU A C 1
ATOM 593 O O . LEU A 1 81 ? -0.076 6.422 -0.848 1.00 89.31 81 LEU A O 1
ATOM 597 N N . GLN A 1 82 ? 0.452 5.524 -2.842 1.00 88.50 82 GLN A N 1
ATOM 598 C CA . GLN A 1 82 ? -0.911 5.098 -3.174 1.00 88.50 82 GLN A CA 1
ATOM 599 C C . GLN A 1 82 ? -1.450 4.087 -2.153 1.00 88.50 82 GLN A C 1
ATOM 601 O O . GLN A 1 82 ? -2.585 4.229 -1.689 1.00 88.50 82 GLN A O 1
ATOM 606 N N . ALA A 1 83 ? -0.630 3.120 -1.738 1.00 89.38 83 ALA A N 1
ATOM 607 C CA . ALA A 1 83 ? -0.984 2.151 -0.706 1.00 89.38 83 ALA A CA 1
ATOM 608 C C . ALA A 1 83 ? -1.224 2.822 0.658 1.00 89.38 83 ALA A C 1
ATOM 610 O O . ALA A 1 83 ? -2.216 2.524 1.330 1.00 89.38 83 ALA A O 1
ATOM 611 N N . GLY A 1 84 ? -0.367 3.770 1.051 1.00 92.44 84 GLY A N 1
ATOM 612 C CA . GLY A 1 84 ? -0.516 4.535 2.290 1.00 92.44 84 GLY A CA 1
ATOM 613 C C . GLY A 1 84 ? -1.809 5.354 2.324 1.00 92.44 84 GLY A C 1
ATOM 614 O O . GLY A 1 84 ? -2.577 5.273 3.286 1.00 92.44 84 GLY A O 1
ATOM 615 N N . LEU A 1 85 ? -2.098 6.089 1.246 1.00 91.81 85 LEU A N 1
ATOM 616 C CA . LEU A 1 85 ? -3.337 6.863 1.115 1.00 91.81 85 LEU A CA 1
ATOM 617 C C . LEU A 1 85 ? -4.576 5.956 1.097 1.00 91.81 85 LEU A C 1
ATOM 619 O O . LEU A 1 85 ? -5.551 6.234 1.801 1.00 91.81 85 LEU A O 1
ATOM 623 N N . GLY A 1 86 ? -4.525 4.843 0.359 1.00 90.25 86 GLY A N 1
ATOM 624 C CA . GLY A 1 86 ? -5.592 3.842 0.334 1.00 90.25 86 GLY A CA 1
ATOM 625 C C . GLY A 1 86 ? -5.874 3.249 1.718 1.00 90.25 86 GLY A C 1
ATOM 626 O O . GLY A 1 86 ? -7.035 3.131 2.115 1.00 90.25 86 GLY A O 1
ATOM 627 N N . GLY A 1 87 ? -4.824 2.956 2.492 1.00 93.31 87 GLY A N 1
ATOM 628 C CA . GLY A 1 87 ? -4.929 2.460 3.864 1.00 93.31 87 GLY A CA 1
ATOM 629 C C . GLY A 1 87 ? -5.587 3.459 4.820 1.00 93.31 87 GLY A C 1
ATOM 630 O O . GLY A 1 87 ? -6.467 3.076 5.594 1.00 93.31 87 GLY A O 1
ATOM 631 N N . ILE A 1 88 ? -5.227 4.745 4.730 1.00 92.88 88 ILE A N 1
ATOM 632 C CA . ILE A 1 88 ? -5.839 5.815 5.537 1.00 92.88 88 ILE A CA 1
ATOM 633 C C . ILE A 1 88 ? -7.336 5.933 5.235 1.00 92.88 88 ILE A C 1
ATOM 635 O O . ILE A 1 88 ? -8.153 5.953 6.159 1.00 92.88 88 ILE A O 1
ATOM 639 N N . VAL A 1 89 ? -7.710 5.982 3.952 1.00 94.00 89 VAL A N 1
ATOM 640 C CA . VAL A 1 89 ? -9.114 6.113 3.532 1.00 94.00 89 VAL A CA 1
ATOM 641 C C . VAL A 1 89 ? -9.930 4.898 3.973 1.00 94.00 89 VAL A C 1
ATOM 643 O O . VAL A 1 89 ? -10.995 5.057 4.576 1.00 94.00 89 VAL A O 1
ATOM 646 N N . LEU A 1 90 ? -9.424 3.685 3.729 1.00 90.06 90 LEU A N 1
ATOM 647 C CA . LEU A 1 90 ? -10.103 2.448 4.111 1.00 90.06 90 LEU A CA 1
ATOM 648 C C . LEU A 1 90 ? -10.256 2.334 5.635 1.00 90.06 90 LEU A C 1
ATOM 650 O O . LEU A 1 90 ? -11.349 2.047 6.128 1.00 90.06 90 LEU A O 1
ATOM 654 N N . GLY A 1 91 ? -9.186 2.606 6.385 1.00 91.19 91 GLY A N 1
ATOM 655 C CA . GLY A 1 91 ? -9.204 2.607 7.846 1.00 91.19 91 GLY A CA 1
ATOM 656 C C . GLY A 1 91 ? -10.188 3.634 8.410 1.00 91.19 91 GLY A C 1
ATOM 657 O O . GLY A 1 91 ? -10.982 3.308 9.295 1.00 91.19 91 GLY A O 1
ATOM 658 N N . GLY A 1 92 ? -10.205 4.846 7.845 1.00 91.31 92 GLY A N 1
ATOM 659 C CA . GLY A 1 92 ? -11.158 5.897 8.199 1.00 91.31 92 GLY A CA 1
ATOM 660 C C . GLY A 1 92 ? -12.612 5.491 7.941 1.00 91.31 92 GLY A C 1
ATOM 661 O O . GLY A 1 92 ? -13.465 5.667 8.813 1.00 91.31 92 GLY A O 1
ATOM 662 N N . ALA A 1 93 ? -12.897 4.878 6.789 1.00 91.38 93 ALA A N 1
ATOM 663 C CA . ALA A 1 93 ? -14.234 4.397 6.446 1.00 91.38 93 ALA A CA 1
ATOM 664 C C . ALA A 1 93 ? -14.717 3.286 7.396 1.00 91.38 93 ALA A C 1
ATOM 666 O O . ALA A 1 93 ? -15.844 3.343 7.903 1.00 91.38 93 ALA A O 1
ATOM 667 N N . ILE A 1 94 ? -13.857 2.302 7.686 1.00 91.56 94 ILE A N 1
ATOM 668 C CA . ILE A 1 94 ? -14.154 1.218 8.635 1.00 91.56 94 ILE A CA 1
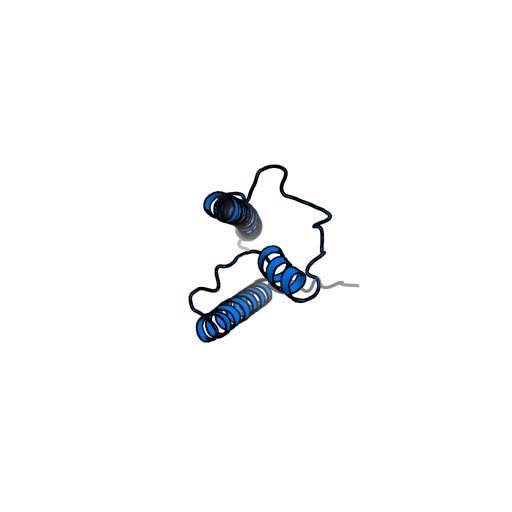ATOM 669 C C . ILE A 1 94 ? -14.387 1.790 10.039 1.00 91.56 94 ILE A C 1
ATOM 671 O O . ILE A 1 94 ? -15.373 1.436 10.691 1.00 91.56 94 ILE A O 1
ATOM 675 N N . GLY A 1 95 ? -13.516 2.696 10.493 1.00 89.12 95 GLY A N 1
ATOM 676 C CA . GLY A 1 95 ? -13.617 3.341 11.801 1.00 89.12 95 GLY A CA 1
ATOM 677 C C . GLY A 1 95 ? -14.904 4.148 11.959 1.00 89.12 95 GLY A C 1
ATOM 678 O O . GLY A 1 95 ? -15.614 3.996 12.956 1.00 89.12 95 GLY A O 1
ATOM 679 N N . TRP A 1 96 ? -15.261 4.942 10.947 1.00 89.50 96 TRP A N 1
ATOM 680 C CA . TRP A 1 96 ? -16.503 5.714 10.933 1.00 89.50 96 TRP A CA 1
ATOM 681 C C . TRP A 1 96 ? -17.743 4.813 10.989 1.00 89.50 96 TRP A C 1
ATOM 683 O O . TRP A 1 96 ? -18.649 5.041 11.799 1.00 89.50 96 TRP A O 1
ATOM 693 N N . TYR A 1 97 ? -17.769 3.745 10.187 1.00 85.75 97 TYR A N 1
ATOM 694 C CA . TYR A 1 97 ? -18.873 2.787 10.197 1.00 85.75 97 TYR A CA 1
ATOM 695 C C . TYR A 1 97 ? -18.991 2.063 11.548 1.00 85.75 97 TYR A C 1
ATOM 697 O O . TYR A 1 97 ? -20.089 1.957 12.103 1.00 85.75 97 TYR A O 1
ATOM 705 N N . ALA A 1 98 ? -17.869 1.621 12.123 1.00 85.44 98 ALA A N 1
ATOM 706 C CA . ALA A 1 98 ? -17.837 0.989 13.440 1.00 85.44 98 ALA A CA 1
ATOM 707 C C . ALA A 1 98 ? -18.317 1.942 14.552 1.00 85.44 98 ALA A C 1
ATOM 709 O O . ALA A 1 98 ? -19.113 1.539 15.405 1.00 85.44 98 ALA A O 1
ATOM 710 N N . GLY A 1 99 ? -17.898 3.211 14.516 1.00 84.69 99 GLY A N 1
ATOM 711 C CA . GLY A 1 99 ? -18.328 4.247 15.460 1.00 84.69 99 GLY A CA 1
ATOM 712 C C . GLY A 1 99 ? -19.831 4.520 15.393 1.00 84.69 99 GLY A C 1
ATOM 713 O O . GLY A 1 99 ? -20.511 4.534 16.422 1.00 84.69 99 GLY A O 1
ATOM 714 N N . ARG A 1 100 ? -20.390 4.622 14.180 1.00 79.50 100 ARG A N 1
ATOM 715 C CA . ARG A 1 100 ? -21.835 4.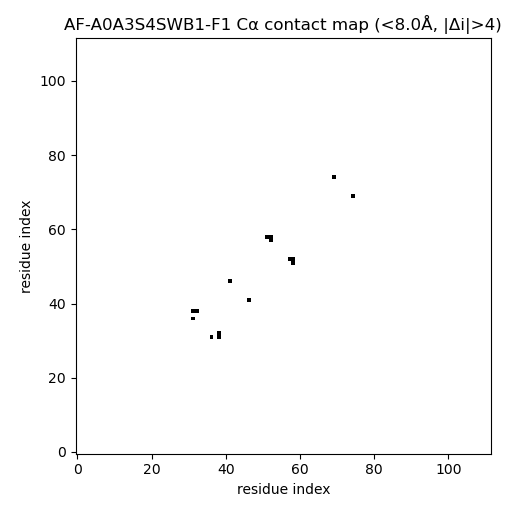814 13.971 1.00 79.50 100 ARG A CA 1
ATOM 716 C C . ARG A 1 100 ? -22.667 3.664 14.549 1.00 79.50 100 ARG A C 1
ATOM 718 O O . ARG A 1 100 ? -23.759 3.899 15.064 1.00 79.50 100 ARG A O 1
ATOM 725 N N . GLN A 1 101 ? -22.166 2.430 14.487 1.00 73.38 101 GLN A N 1
ATOM 726 C CA . GLN A 1 101 ? -22.857 1.268 15.056 1.00 73.38 101 GLN A CA 1
ATOM 727 C C . GLN A 1 101 ? -22.779 1.215 16.588 1.00 73.38 101 GLN A C 1
ATOM 729 O O . GLN A 1 101 ? -23.718 0.731 17.219 1.00 73.38 101 GLN A O 1
ATOM 734 N N . ARG A 1 102 ? -21.699 1.722 17.200 1.00 72.88 102 ARG A N 1
ATOM 735 C CA . ARG A 1 102 ? -21.567 1.815 18.667 1.00 72.88 102 ARG A CA 1
ATOM 736 C C . ARG A 1 102 ? -22.506 2.870 19.257 1.00 72.88 102 ARG A C 1
ATOM 738 O O . ARG A 1 102 ? -23.269 2.540 20.161 1.00 72.88 102 ARG A O 1
ATOM 745 N N . GLY A 1 103 ? -22.577 4.060 18.653 1.00 72.75 103 GLY A N 1
ATOM 746 C CA . GLY A 1 103 ? -23.489 5.122 19.109 1.00 72.75 103 GLY A CA 1
ATOM 747 C C . GLY A 1 103 ? -24.981 4.748 19.038 1.00 72.75 103 GLY A C 1
ATOM 748 O O . GLY A 1 103 ? -25.791 5.231 19.826 1.00 72.75 103 GLY A O 1
ATOM 749 N N . ARG A 1 104 ? -25.363 3.825 18.141 1.00 64.44 104 ARG A N 1
ATOM 750 C CA . ARG A 1 104 ? -26.732 3.270 18.067 1.00 64.44 104 ARG A CA 1
ATOM 751 C C . ARG A 1 104 ? -27.048 2.224 19.143 1.00 64.44 104 ARG A C 1
ATOM 753 O O . ARG A 1 104 ? -28.220 1.933 19.357 1.00 64.44 104 ARG A O 1
ATOM 760 N N . LYS A 1 105 ? -26.035 1.617 19.771 1.00 60.03 105 LYS A N 1
ATOM 761 C CA . LYS A 1 105 ? -26.220 0.644 20.862 1.00 60.03 105 LYS A CA 1
ATOM 762 C C . LYS A 1 105 ? -26.309 1.334 22.222 1.00 60.03 105 LYS A C 1
ATOM 764 O O . LYS A 1 105 ? -27.112 0.915 23.041 1.00 60.03 105 LYS A O 1
ATOM 769 N N . GLU A 1 106 ? -25.551 2.410 22.425 1.00 62.50 106 GLU A N 1
ATOM 770 C CA . GLU A 1 106 ? -25.574 3.212 23.662 1.00 62.50 106 GLU A CA 1
ATOM 771 C C . GLU A 1 106 ? -26.867 4.021 23.847 1.00 62.50 106 GLU A C 1
ATOM 773 O O . GLU A 1 106 ? -27.218 4.380 24.963 1.00 62.50 106 GLU A O 1
ATOM 778 N N . THR A 1 107 ? -27.611 4.276 22.768 1.00 60.03 107 THR A N 1
ATOM 779 C CA . THR A 1 107 ? -28.887 5.010 22.805 1.00 60.03 107 THR A CA 1
ATOM 780 C C . THR A 1 107 ? -30.120 4.114 22.959 1.00 60.03 107 THR A C 1
ATOM 782 O O . THR A 1 107 ? -31.237 4.630 22.950 1.00 60.03 107 THR A O 1
ATOM 785 N N . GLN A 1 108 ? -29.964 2.792 23.124 1.00 56.84 108 GLN A N 1
ATOM 786 C CA . GLN A 1 108 ? -31.091 1.942 23.516 1.00 56.84 108 GLN A CA 1
ATOM 787 C C . GLN A 1 108 ? -31.322 2.078 25.027 1.00 56.84 108 GLN A C 1
ATOM 789 O O . GLN A 1 108 ? -30.441 1.700 25.801 1.00 56.84 108 GLN A O 1
ATOM 794 N N . PRO A 1 109 ? -32.478 2.605 25.473 1.00 59.75 109 PRO A N 1
ATOM 795 C CA . PRO A 1 109 ? -32.785 2.656 26.891 1.00 59.75 109 PRO A CA 1
ATOM 796 C C . PRO A 1 109 ? -32.928 1.218 27.392 1.00 59.75 109 PRO A C 1
ATOM 798 O O . PRO A 1 109 ? -33.711 0.439 26.845 1.00 59.75 109 PRO A O 1
ATOM 801 N N . THR A 1 110 ? -32.161 0.865 28.424 1.00 62.97 110 THR A N 1
ATOM 802 C CA . THR A 1 110 ? -32.368 -0.351 29.214 1.00 62.97 110 THR A CA 1
ATOM 803 C C . THR A 1 110 ? -33.799 -0.331 29.739 1.00 62.97 110 THR A C 1
ATOM 805 O O . THR A 1 110 ? -34.099 0.352 30.717 1.00 62.97 110 THR A O 1
ATOM 808 N N . THR A 1 111 ? -34.700 -1.024 29.047 1.00 61.78 111 THR A N 1
ATOM 809 C CA . THR A 1 111 ? -36.028 -1.320 29.580 1.00 61.78 111 THR A CA 1
ATOM 810 C C . THR A 1 111 ? -35.832 -2.535 30.477 1.00 61.78 111 THR A C 1
ATOM 812 O O . THR A 1 111 ? -35.363 -3.567 29.993 1.00 61.78 111 THR A O 1
ATOM 815 N N . GLY A 1 112 ? -36.030 -2.330 31.782 1.00 51.41 112 GLY A N 1
ATOM 816 C CA . GLY A 1 112 ? -35.912 -3.355 32.821 1.00 51.41 112 GLY A CA 1
ATOM 817 C C . GLY A 1 112 ? -37.006 -4.409 32.771 1.00 51.41 112 GLY A C 1
ATOM 818 O O . GLY A 1 112 ? -37.978 -4.229 32.003 1.00 51.41 112 GLY A O 1
#

Organism: Mycolicibacterium chitae (NCBI:txid1792)

pLDDT: mean 70.55, std 14.54, range [43.88, 94.0]